Protein AF-A0A0Q7VL52-F1 (afdb_monomer)

pLDDT: mean 94.38, std 5.77, range [57.53, 97.81]

Solvent-accessible surface area (backbone atoms only — not comparable to full-atom values): 4333 Å² total; per-residue (Å²): 81,76,51,75,48,67,36,82,67,70,71,51,45,53,69,38,48,28,30,38,25,51,96,85,42,80,76,50,73,46,35,28,73,36,33,38,38,93,97,39,79,46,66,62,51,44,60,77,38,65,36,33,37,28,32,71,53,87,70,97,81,58,94,84,50,46,77,46,73,46,78,82,129

Foldseek 3Di:
DKDKDAAAADKDFAQFWKFKDDPNDTQDIWGFHWKDAPNDTDGMDHHGGTIITDTPDDGDDDPPIDMDGDDDD

Sequence (73 aa):
MVATGTMRSGVLRVDDDIQVLREGVVQAQTRITGIEMFRKHVKEATVGELAGLLLREKIAVARGDVIRPAPSA

Mean predicted aligned error: 2.87 Å

Structure (mmCIF, N/CA/C/O backbone):
data_AF-A0A0Q7VL52-F1
#
_entry.id   AF-A0A0Q7VL52-F1
#
loop_
_atom_site.group_PDB
_atom_site.id
_atom_site.type_symbol
_atom_site.label_atom_id
_atom_site.label_alt_id
_atom_site.label_comp_id
_atom_site.label_asym_id
_atom_site.label_entity_id
_atom_site.label_seq_id
_atom_site.pdbx_PDB_ins_code
_atom_site.Cartn_x
_atom_site.Cartn_y
_atom_site.Cartn_z
_atom_site.occupancy
_atom_site.B_iso_or_equiv
_atom_site.auth_seq_id
_atom_site.auth_comp_id
_atom_site.auth_asym_id
_atom_site.auth_atom_id
_atom_site.pdbx_PDB_model_num
ATOM 1 N N . MET A 1 1 ? -5.805 -11.170 -0.889 1.00 83.25 1 MET A N 1
ATOM 2 C CA . MET A 1 1 ? -4.385 -11.554 -0.688 1.00 83.25 1 MET A CA 1
ATOM 3 C C . MET A 1 1 ? -3.752 -10.534 0.248 1.00 83.25 1 MET A C 1
ATOM 5 O O . MET A 1 1 ? -4.271 -9.426 0.281 1.00 83.25 1 MET A O 1
ATOM 9 N N . VAL A 1 2 ? -2.699 -10.876 1.000 1.00 91.44 2 VAL A N 1
ATOM 10 C CA . VAL A 1 2 ? -2.042 -9.936 1.928 1.00 91.44 2 VAL A CA 1
ATOM 11 C C . VAL A 1 2 ? -0.602 -9.680 1.495 1.00 91.44 2 VAL A C 1
ATOM 13 O O . VAL A 1 2 ? 0.141 -10.631 1.257 1.00 91.44 2 VAL A O 1
ATOM 16 N N . ALA A 1 3 ? -0.220 -8.408 1.404 1.00 94.50 3 ALA A N 1
ATOM 17 C CA . ALA A 1 3 ? 1.158 -7.971 1.219 1.00 94.50 3 ALA A CA 1
ATOM 18 C C . ALA A 1 3 ? 1.636 -7.259 2.487 1.00 94.50 3 ALA A C 1
ATOM 20 O O . ALA A 1 3 ? 1.050 -6.257 2.885 1.00 94.50 3 ALA A O 1
ATOM 21 N N . THR A 1 4 ? 2.690 -7.765 3.123 1.00 95.50 4 THR A N 1
ATOM 22 C CA . THR A 1 4 ? 3.217 -7.182 4.364 1.00 95.50 4 THR A CA 1
ATOM 23 C C . THR A 1 4 ? 4.480 -6.387 4.084 1.00 95.50 4 THR A C 1
ATOM 25 O O . THR A 1 4 ? 5.394 -6.877 3.420 1.00 95.50 4 THR A O 1
ATOM 28 N N . GLY A 1 5 ? 4.557 -5.177 4.631 1.00 95.19 5 GLY A N 1
ATOM 29 C CA . GLY A 1 5 ? 5.718 -4.311 4.480 1.00 95.19 5 GLY A CA 1
ATOM 30 C C . GLY A 1 5 ? 5.813 -3.253 5.570 1.00 95.19 5 GLY A C 1
ATOM 31 O O . GLY A 1 5 ? 4.884 -3.047 6.350 1.00 95.19 5 GLY A O 1
ATOM 32 N N . THR A 1 6 ? 6.964 -2.587 5.622 1.00 96.75 6 THR A N 1
ATOM 33 C CA . THR A 1 6 ? 7.184 -1.429 6.493 1.00 96.75 6 THR A CA 1
ATOM 34 C C . THR A 1 6 ? 7.084 -0.157 5.671 1.00 96.75 6 THR A C 1
ATOM 36 O O . THR A 1 6 ? 7.776 -0.011 4.660 1.00 96.75 6 THR A O 1
ATOM 39 N N . MET A 1 7 ? 6.256 0.777 6.125 1.00 95.94 7 MET A N 1
ATOM 40 C CA . MET A 1 7 ? 6.120 2.088 5.503 1.00 95.94 7 MET A CA 1
ATOM 41 C C . MET A 1 7 ? 7.404 2.905 5.665 1.00 95.94 7 MET A C 1
ATOM 43 O O . MET A 1 7 ? 7.844 3.184 6.780 1.00 95.94 7 MET A O 1
ATOM 47 N N . ARG A 1 8 ? 8.010 3.302 4.539 1.00 95.56 8 ARG A N 1
ATOM 48 C CA . ARG A 1 8 ? 9.249 4.103 4.512 1.00 95.56 8 ARG A CA 1
ATOM 49 C C . ARG A 1 8 ? 9.003 5.598 4.327 1.00 95.56 8 ARG A C 1
ATOM 51 O O . ARG A 1 8 ? 9.806 6.398 4.793 1.00 95.56 8 ARG A O 1
ATOM 58 N N . SER A 1 9 ? 7.927 5.974 3.643 1.00 95.44 9 SER A N 1
ATOM 59 C CA . SER A 1 9 ? 7.567 7.367 3.378 1.00 95.44 9 SER A CA 1
ATOM 60 C C . SER A 1 9 ? 6.070 7.502 3.100 1.00 95.44 9 SER A C 1
ATOM 62 O O . SER A 1 9 ? 5.432 6.559 2.633 1.00 95.44 9 SER A O 1
ATOM 64 N N . GLY A 1 10 ? 5.521 8.688 3.373 1.00 94.69 10 GLY A N 1
ATOM 65 C CA . GLY A 1 10 ? 4.128 9.019 3.078 1.00 94.69 10 GLY A CA 1
ATOM 66 C C . GLY A 1 10 ? 3.109 8.281 3.949 1.00 94.69 10 GLY A C 1
ATOM 67 O O . GLY A 1 10 ? 3.378 7.926 5.097 1.00 94.69 10 GLY A O 1
ATOM 68 N N . VAL A 1 11 ? 1.920 8.092 3.383 1.00 95.94 11 VAL A N 1
ATOM 69 C CA . VAL A 1 11 ? 0.767 7.436 4.006 1.00 95.94 11 VAL A CA 1
ATOM 70 C C . VAL A 1 11 ? 0.047 6.610 2.942 1.00 95.94 11 VAL A C 1
ATOM 72 O O . VAL A 1 11 ? -0.069 7.060 1.803 1.00 95.94 11 VAL A O 1
ATOM 75 N N . LEU A 1 12 ? -0.414 5.416 3.305 1.00 96.81 12 LEU A N 1
ATOM 76 C CA . LEU A 1 12 ? -1.316 4.602 2.486 1.00 96.81 12 LEU A CA 1
ATOM 77 C C . LEU A 1 12 ? -2.657 4.479 3.192 1.00 96.81 12 LEU A C 1
ATOM 79 O O . LEU A 1 12 ? -2.694 4.351 4.416 1.00 96.81 12 LEU A O 1
ATOM 83 N N . ARG A 1 13 ? -3.745 4.487 2.429 1.00 97.62 13 ARG A N 1
ATOM 84 C CA . ARG A 1 13 ? -5.114 4.393 2.934 1.00 97.62 13 ARG A CA 1
ATOM 85 C C . ARG A 1 13 ? -5.864 3.239 2.299 1.00 97.62 13 ARG A C 1
ATOM 87 O O . ARG A 1 13 ? -5.537 2.760 1.215 1.00 97.62 13 ARG A O 1
ATOM 94 N N . VAL A 1 14 ? -6.895 2.782 3.000 1.00 97.62 14 VAL A N 1
ATOM 95 C CA . VAL A 1 14 ? -7.912 1.930 2.379 1.00 97.62 14 VAL A CA 1
ATOM 96 C C . VAL A 1 14 ? -8.518 2.678 1.187 1.00 97.62 14 VAL A C 1
ATOM 98 O O . VAL A 1 14 ? -8.692 3.891 1.248 1.00 97.62 14 VAL A O 1
ATOM 101 N N . ASP A 1 15 ? -8.811 1.936 0.121 1.00 97.19 15 ASP A N 1
ATOM 102 C CA . ASP A 1 15 ? -9.285 2.402 -1.185 1.00 97.19 15 ASP A CA 1
ATOM 103 C C . ASP A 1 15 ? -8.257 3.111 -2.078 1.00 97.19 15 ASP A C 1
ATOM 105 O O . ASP A 1 15 ? -8.586 3.415 -3.226 1.00 97.19 15 ASP A O 1
ATOM 109 N N . ASP A 1 16 ? -7.003 3.265 -1.640 1.00 97.19 16 ASP A N 1
ATOM 110 C CA . ASP A 1 16 ? -5.942 3.741 -2.530 1.00 97.19 16 ASP A CA 1
ATOM 111 C C . ASP A 1 16 ? -5.687 2.730 -3.659 1.00 97.19 16 ASP A C 1
ATOM 113 O O . ASP A 1 16 ? -5.491 1.527 -3.427 1.00 97.19 16 ASP A O 1
ATOM 117 N N . ASP A 1 17 ? -5.636 3.238 -4.891 1.00 97.25 17 ASP A N 1
ATOM 118 C CA . ASP A 1 17 ? -5.035 2.519 -6.008 1.00 97.25 17 ASP A CA 1
ATOM 119 C C . ASP A 1 17 ? -3.519 2.551 -5.858 1.00 97.25 17 ASP A C 1
ATOM 121 O O . ASP A 1 17 ? -2.905 3.595 -5.630 1.00 97.25 17 ASP A O 1
ATOM 125 N N . ILE A 1 18 ? -2.903 1.385 -5.988 1.00 96.44 18 ILE A N 1
ATOM 126 C CA . ILE A 1 18 ? -1.474 1.181 -5.817 1.00 96.44 18 ILE A CA 1
ATOM 127 C C . ILE A 1 18 ? -0.882 0.455 -7.012 1.00 96.44 18 ILE A C 1
ATOM 129 O O . ILE A 1 18 ? -1.550 -0.285 -7.735 1.00 96.44 18 ILE A O 1
ATOM 133 N N . GLN A 1 19 ? 0.426 0.607 -7.153 1.00 96.94 19 GLN A N 1
ATOM 134 C CA . GLN A 1 19 ? 1.238 -0.199 -8.043 1.00 96.94 19 GLN A CA 1
ATOM 135 C C . GLN A 1 19 ? 2.349 -0.897 -7.267 1.00 96.94 19 GLN A C 1
ATOM 137 O O . GLN A 1 19 ? 2.923 -0.341 -6.326 1.00 96.94 19 GLN A O 1
ATOM 142 N N . VAL A 1 20 ? 2.664 -2.115 -7.696 1.00 96.50 20 VAL A N 1
ATOM 143 C CA . VAL A 1 20 ? 3.787 -2.898 -7.184 1.00 96.50 20 VAL A CA 1
ATOM 144 C C . VAL A 1 20 ? 4.928 -2.804 -8.181 1.00 96.50 20 VAL A C 1
ATOM 146 O O . VAL A 1 20 ? 4.755 -3.106 -9.364 1.00 96.50 20 VAL A O 1
ATOM 149 N N . LEU A 1 21 ? 6.089 -2.365 -7.708 1.00 97.25 21 LEU A N 1
ATOM 150 C CA . LEU A 1 21 ? 7.299 -2.242 -8.503 1.00 97.25 21 LEU A CA 1
ATOM 151 C C . LEU A 1 21 ? 8.324 -3.279 -8.064 1.00 97.25 21 LEU A C 1
ATOM 153 O O . LEU A 1 21 ? 8.576 -3.435 -6.871 1.00 97.25 21 LEU A O 1
ATOM 157 N N . ARG A 1 22 ? 8.986 -3.893 -9.041 1.00 97.00 22 ARG A N 1
ATOM 158 C CA . ARG A 1 22 ? 10.183 -4.713 -8.847 1.00 97.00 22 ARG A CA 1
ATOM 159 C C . ARG A 1 22 ? 11.304 -4.102 -9.663 1.00 97.00 22 ARG A C 1
ATOM 161 O O . ARG A 1 22 ? 11.125 -3.885 -10.856 1.00 97.00 22 ARG A O 1
ATOM 168 N N . GLU A 1 23 ? 12.408 -3.755 -9.005 1.00 95.88 23 GLU A N 1
ATOM 169 C CA . GLU A 1 23 ? 13.574 -3.135 -9.662 1.00 95.88 23 GLU A CA 1
ATOM 170 C C . GLU A 1 23 ? 13.206 -1.887 -10.496 1.00 95.88 23 GLU A C 1
ATOM 172 O O . GLU A 1 23 ? 13.768 -1.617 -11.550 1.00 95.88 23 GLU A O 1
ATOM 177 N N . GLY A 1 24 ? 12.216 -1.117 -10.027 1.00 94.12 24 GLY A N 1
ATOM 178 C CA . GLY A 1 24 ? 11.729 0.091 -10.704 1.00 94.12 24 GLY A CA 1
ATOM 179 C C . GLY A 1 24 ? 10.699 -0.143 -11.816 1.00 94.12 24 GLY A C 1
ATOM 180 O O . GLY A 1 24 ? 10.116 0.827 -12.297 1.00 94.12 24 GLY A O 1
ATOM 181 N N . VAL A 1 25 ? 10.403 -1.393 -12.180 1.00 96.62 25 VAL A N 1
ATOM 182 C CA . VAL A 1 25 ? 9.416 -1.743 -13.213 1.00 96.62 25 VAL A CA 1
ATOM 183 C C . VAL A 1 25 ? 8.074 -2.101 -12.578 1.00 96.62 25 VAL A C 1
AT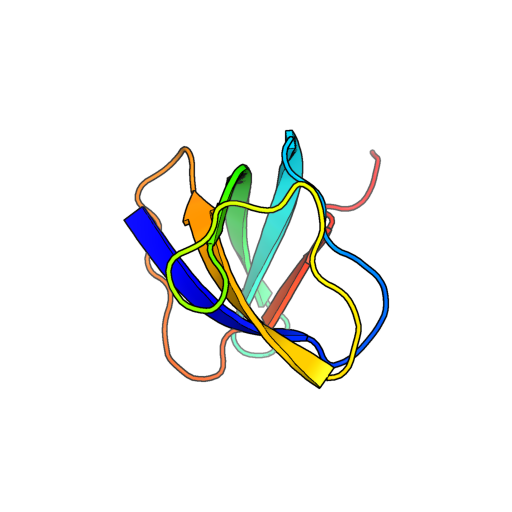OM 185 O O . VAL A 1 25 ? 8.024 -2.893 -11.635 1.00 96.62 25 VAL A O 1
ATOM 188 N N . VAL A 1 26 ? 6.979 -1.547 -13.107 1.00 96.69 26 VAL A N 1
ATOM 189 C CA . VAL A 1 26 ? 5.611 -1.862 -12.661 1.00 96.69 26 VAL A CA 1
ATOM 190 C C . VAL A 1 26 ? 5.261 -3.299 -13.041 1.00 96.69 26 VAL A C 1
ATOM 192 O O . VAL A 1 26 ? 5.261 -3.647 -14.216 1.00 96.69 26 VAL A O 1
ATOM 195 N N . GLN A 1 27 ? 4.950 -4.117 -12.039 1.00 96.62 27 GLN A N 1
ATOM 196 C CA . GLN A 1 27 ? 4.568 -5.521 -12.215 1.00 96.62 27 GLN A CA 1
ATOM 197 C C . GLN A 1 27 ? 3.051 -5.712 -12.189 1.00 96.62 27 GLN A C 1
ATOM 199 O O . GLN A 1 27 ? 2.520 -6.582 -12.872 1.00 96.62 27 GLN A O 1
ATOM 204 N N . ALA A 1 28 ? 2.354 -4.915 -11.377 1.00 95.25 28 ALA A N 1
ATOM 205 C CA . ALA A 1 28 ? 0.908 -4.983 -11.219 1.00 95.25 28 ALA A CA 1
ATOM 206 C C . ALA A 1 28 ? 0.352 -3.671 -10.655 1.00 95.25 28 ALA A C 1
ATOM 208 O O . ALA A 1 28 ? 1.069 -2.919 -9.987 1.00 95.25 28 ALA A O 1
ATOM 209 N N . GLN A 1 29 ? -0.942 -3.446 -10.875 1.00 95.81 29 GLN A N 1
ATOM 210 C CA . GLN A 1 29 ? -1.736 -2.423 -10.200 1.00 95.81 29 GLN A CA 1
ATOM 211 C C . GLN A 1 29 ? -2.936 -3.086 -9.528 1.00 95.81 29 GLN A C 1
ATOM 213 O O . GLN A 1 29 ? -3.428 -4.105 -9.999 1.00 95.81 29 GLN A O 1
ATOM 218 N N . THR A 1 30 ? -3.375 -2.550 -8.397 1.00 96.31 30 THR A N 1
ATOM 219 C CA . THR A 1 30 ? -4.542 -3.045 -7.654 1.00 96.31 30 THR A CA 1
ATOM 220 C C . THR A 1 30 ? -5.011 -1.960 -6.689 1.00 96.31 30 THR A C 1
ATOM 222 O O . THR A 1 30 ? -4.340 -0.952 -6.506 1.00 96.31 30 THR A O 1
ATOM 225 N N . ARG A 1 31 ? -6.126 -2.198 -6.000 1.00 96.94 31 ARG A N 1
ATOM 226 C CA . ARG A 1 31 ? -6.616 -1.361 -4.900 1.00 96.94 31 ARG A CA 1
ATOM 227 C C . ARG A 1 31 ? -6.400 -2.013 -3.535 1.00 96.94 31 ARG A C 1
ATOM 229 O O . ARG A 1 31 ? -6.540 -3.238 -3.412 1.00 96.94 31 ARG A O 1
ATOM 236 N N . ILE A 1 32 ? -6.110 -1.198 -2.521 1.00 97.56 32 ILE A N 1
ATOM 237 C CA . ILE A 1 32 ? -6.112 -1.599 -1.108 1.00 97.56 32 ILE A CA 1
ATOM 238 C C . ILE A 1 32 ? -7.563 -1.713 -0.630 1.00 97.56 32 ILE A C 1
ATOM 240 O O . ILE A 1 32 ? -8.321 -0.755 -0.699 1.00 97.56 32 ILE A O 1
ATOM 244 N N . THR A 1 33 ? -7.961 -2.871 -0.111 1.00 97.75 33 THR A N 1
ATOM 245 C CA . THR A 1 33 ? -9.308 -3.093 0.452 1.00 97.75 33 THR A CA 1
ATOM 246 C C . THR A 1 33 ? -9.324 -3.106 1.976 1.00 97.75 33 THR A C 1
ATOM 248 O O . THR A 1 33 ? -10.387 -3.132 2.585 1.00 97.75 33 THR A O 1
ATOM 251 N N . GLY A 1 34 ? -8.153 -3.129 2.606 1.00 97.44 34 GLY A N 1
ATOM 252 C CA . GLY A 1 34 ? -8.008 -3.139 4.054 1.00 97.44 34 GLY A CA 1
ATOM 253 C C . GLY A 1 34 ? -6.549 -2.991 4.457 1.00 97.44 34 GLY A C 1
ATOM 254 O O . GLY A 1 34 ? -5.648 -3.337 3.691 1.00 97.44 34 GLY A O 1
ATOM 255 N N . ILE A 1 35 ? -6.324 -2.482 5.663 1.00 97.81 35 ILE A N 1
ATOM 256 C CA . ILE A 1 35 ? -4.998 -2.384 6.267 1.00 97.81 35 ILE A CA 1
ATOM 257 C C . ILE A 1 35 ? -5.075 -3.009 7.655 1.00 97.81 35 ILE A C 1
ATOM 259 O O . ILE A 1 35 ? -5.882 -2.601 8.493 1.00 97.81 35 ILE A O 1
ATOM 263 N N . GLU A 1 36 ? -4.225 -3.997 7.893 1.00 95.75 36 GLU A N 1
ATOM 264 C CA . GLU A 1 36 ? -4.092 -4.675 9.174 1.00 95.75 36 GLU A CA 1
ATOM 265 C C . GLU A 1 36 ? -2.759 -4.328 9.831 1.00 95.75 36 GLU A C 1
ATOM 267 O O . GLU A 1 36 ? -1.686 -4.454 9.242 1.00 95.75 36 GLU A O 1
ATOM 272 N N . MET A 1 37 ? -2.824 -3.931 11.096 1.00 94.00 37 MET A N 1
ATOM 273 C CA . MET A 1 37 ? -1.664 -3.653 11.930 1.00 94.00 37 MET A CA 1
ATOM 274 C C . MET A 1 37 ? -1.884 -4.282 13.294 1.00 94.00 37 MET A C 1
ATOM 276 O O . MET A 1 37 ? -2.902 -4.015 13.910 1.00 94.00 37 MET A O 1
ATOM 280 N N . PHE A 1 38 ? -0.954 -5.097 13.795 1.00 84.56 38 PHE A N 1
ATOM 281 C CA . PHE A 1 38 ? -1.007 -5.657 15.157 1.00 84.56 38 PHE A CA 1
ATOM 282 C C . PHE A 1 38 ? -2.420 -6.101 15.612 1.00 84.56 38 PHE A C 1
ATOM 284 O O . PHE A 1 38 ? -2.980 -5.576 16.572 1.00 84.56 38 PHE A O 1
ATOM 291 N N . ARG A 1 39 ? -3.022 -7.057 14.887 1.00 86.38 39 ARG A N 1
ATOM 292 C CA . ARG A 1 39 ? -4.365 -7.618 15.164 1.00 86.38 39 ARG A CA 1
ATOM 293 C C . ARG A 1 39 ? -5.530 -6.608 15.153 1.00 86.38 39 ARG A C 1
ATOM 295 O O . ARG A 1 39 ? -6.617 -6.950 15.609 1.00 86.38 39 ARG A O 1
ATOM 302 N N . LYS A 1 40 ? -5.347 -5.395 14.624 1.00 93.12 40 LYS A N 1
ATOM 303 C CA . LYS A 1 40 ? -6.425 -4.420 14.389 1.00 93.12 40 LYS A CA 1
ATOM 304 C C . LYS A 1 40 ? -6.490 -4.007 12.921 1.00 93.12 40 LYS A C 1
ATOM 306 O O . LYS A 1 40 ? -5.474 -3.961 12.231 1.00 93.12 40 LYS A O 1
ATOM 311 N N . HIS A 1 41 ? -7.697 -3.671 12.477 1.00 95.69 41 HIS A N 1
ATOM 312 C CA . HIS A 1 41 ? -7.921 -3.000 11.202 1.00 95.69 41 HIS A CA 1
ATOM 313 C C . HIS A 1 41 ? -7.783 -1.493 11.397 1.00 95.69 41 HIS A C 1
ATOM 315 O O . HIS A 1 41 ? -8.330 -0.928 12.346 1.00 95.69 41 HIS A O 1
ATOM 321 N N . VAL A 1 42 ? -7.054 -0.846 10.498 1.00 96.75 42 VAL A N 1
ATOM 322 C CA . VAL A 1 42 ? -6.858 0.604 10.488 1.00 96.75 42 VAL A CA 1
ATOM 323 C C . VAL A 1 42 ? -7.246 1.166 9.125 1.00 96.75 42 VAL A C 1
ATOM 325 O O . VAL A 1 42 ? -7.3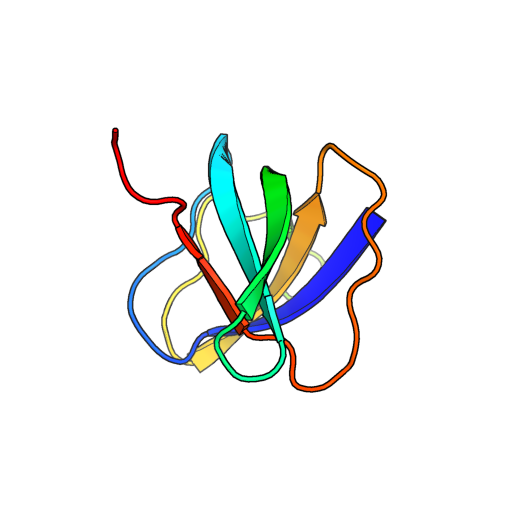39 0.438 8.138 1.00 96.75 42 VAL A O 1
ATOM 328 N N . LYS A 1 43 ? -7.5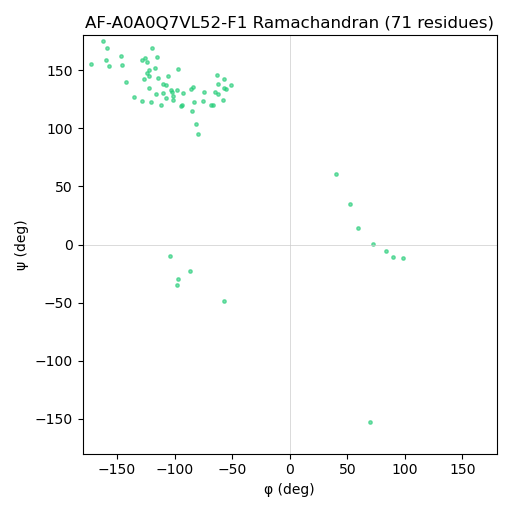16 2.472 9.074 1.00 97.06 43 LYS A N 1
ATOM 329 C CA . LYS A 1 43 ? -7.866 3.159 7.822 1.00 97.06 43 LYS A CA 1
ATOM 330 C C . LYS A 1 43 ? -6.645 3.637 7.045 1.00 97.06 43 LYS A C 1
ATOM 332 O O . LYS A 1 43 ? -6.741 3.830 5.837 1.00 97.06 43 LYS A O 1
ATOM 337 N N . GLU A 1 44 ? -5.525 3.826 7.732 1.00 96.94 44 GLU A N 1
ATOM 338 C CA . GLU A 1 44 ? -4.283 4.311 7.148 1.00 96.94 44 GLU A CA 1
ATOM 339 C C . GLU A 1 44 ? -3.062 3.685 7.825 1.00 96.94 44 GLU A C 1
ATOM 341 O O . GLU A 1 44 ? -3.142 3.267 8.980 1.00 96.94 44 GLU A O 1
ATOM 346 N N . ALA A 1 45 ? -1.959 3.617 7.080 1.00 96.62 45 ALA A N 1
ATOM 347 C CA . ALA A 1 45 ? -0.632 3.239 7.553 1.00 96.62 45 ALA A CA 1
ATOM 348 C C . ALA A 1 45 ? 0.359 4.371 7.268 1.00 96.62 45 ALA A C 1
ATOM 350 O O . ALA A 1 45 ? 0.399 4.922 6.164 1.00 96.62 45 ALA A O 1
ATOM 351 N N . THR A 1 46 ? 1.175 4.693 8.261 1.00 96.12 46 THR A N 1
ATOM 352 C CA . THR A 1 46 ? 2.100 5.827 8.296 1.00 96.12 46 THR A CA 1
ATOM 353 C C . THR A 1 46 ? 3.549 5.363 8.455 1.00 96.12 46 THR A C 1
ATOM 355 O O . THR A 1 46 ? 3.836 4.186 8.669 1.00 96.12 46 THR A O 1
ATOM 358 N N . VAL A 1 47 ? 4.500 6.281 8.280 1.00 97.38 47 VAL A N 1
ATOM 359 C CA . VAL A 1 47 ? 5.940 5.976 8.285 1.00 97.38 47 VAL A CA 1
ATOM 360 C C . VAL A 1 47 ? 6.379 5.264 9.569 1.00 97.38 47 VAL A C 1
ATOM 362 O O . VAL A 1 47 ? 6.062 5.694 10.673 1.00 97.38 47 VAL A O 1
ATOM 365 N N . GLY A 1 48 ? 7.167 4.197 9.414 1.00 95.06 48 GLY A N 1
ATOM 366 C CA . GLY A 1 48 ? 7.687 3.380 10.515 1.00 95.06 48 GLY A CA 1
ATOM 367 C C . GLY A 1 48 ? 6.782 2.212 10.911 1.00 95.06 48 GLY A C 1
ATOM 368 O O . GLY A 1 48 ? 7.221 1.320 11.635 1.00 95.06 48 GLY A O 1
ATOM 369 N N . GLU A 1 49 ? 5.552 2.163 10.403 1.00 94.56 49 GLU A N 1
ATOM 370 C CA . GLU A 1 49 ? 4.595 1.116 10.741 1.00 94.56 49 GLU A CA 1
ATOM 3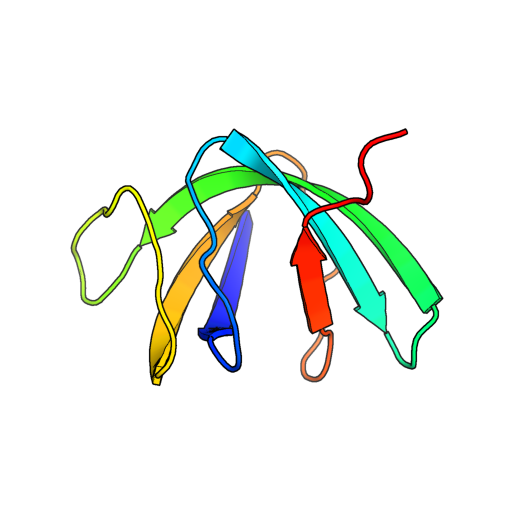71 C C . GLU A 1 49 ? 4.789 -0.142 9.882 1.00 94.56 49 GLU A C 1
ATOM 373 O O . GLU A 1 49 ? 4.970 -0.076 8.662 1.00 94.56 49 GLU A O 1
ATOM 378 N N . LEU A 1 50 ? 4.741 -1.311 10.530 1.00 95.75 50 LEU A N 1
ATOM 379 C CA . LEU A 1 50 ? 4.610 -2.604 9.860 1.00 95.75 50 LEU A CA 1
ATOM 380 C C . LEU A 1 50 ? 3.121 -2.868 9.612 1.00 95.75 50 LEU A C 1
ATOM 382 O O . LEU A 1 50 ? 2.360 -3.050 10.565 1.00 95.75 50 LEU A O 1
ATOM 386 N N . ALA A 1 51 ? 2.725 -2.916 8.343 1.00 96.25 51 ALA A N 1
ATOM 387 C CA . ALA A 1 51 ? 1.337 -3.081 7.935 1.00 96.25 51 ALA A CA 1
ATOM 388 C C . ALA A 1 51 ? 1.174 -4.249 6.955 1.00 96.25 51 ALA A C 1
ATOM 390 O O . ALA A 1 51 ? 2.016 -4.484 6.084 1.00 96.25 51 ALA A O 1
ATOM 391 N N . GLY A 1 52 ? 0.070 -4.978 7.104 1.00 96.62 52 GLY A N 1
ATOM 392 C CA . GLY A 1 52 ? -0.451 -5.913 6.116 1.00 96.62 52 GLY A CA 1
ATOM 393 C C . GLY A 1 52 ? -1.497 -5.217 5.251 1.00 96.62 52 GLY A C 1
ATOM 394 O O . GLY A 1 52 ? -2.520 -4.764 5.755 1.00 96.62 52 GLY A O 1
ATOM 395 N N . LEU A 1 53 ? -1.252 -5.131 3.948 1.00 96.88 53 LEU A N 1
ATOM 396 C CA . LEU A 1 53 ? -2.177 -4.570 2.970 1.00 96.88 53 LEU A CA 1
ATOM 397 C C . LEU A 1 53 ? -3.024 -5.691 2.377 1.00 96.88 53 LEU A C 1
ATOM 399 O O . LEU A 1 53 ? -2.497 -6.618 1.755 1.00 96.88 53 LEU A O 1
ATOM 403 N N . LEU A 1 54 ? -4.338 -5.598 2.547 1.00 96.69 54 LEU A N 1
ATOM 404 C CA . LEU A 1 54 ? -5.286 -6.481 1.886 1.00 96.69 54 LEU A CA 1
ATOM 405 C C . LEU A 1 54 ? -5.538 -5.93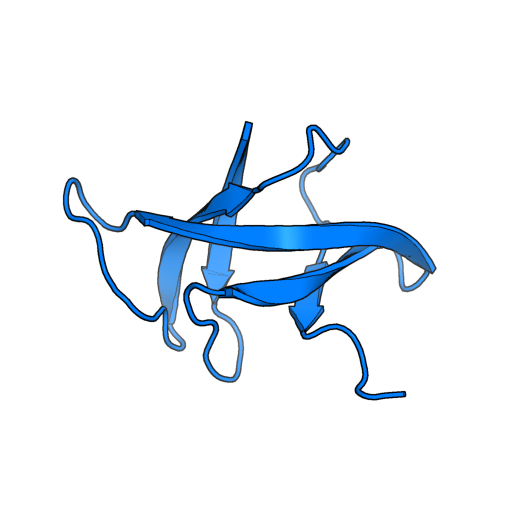3 0.485 1.00 96.69 54 LEU A C 1
ATOM 407 O O . LEU A 1 54 ? -5.936 -4.781 0.323 1.00 96.69 54 LEU A O 1
ATOM 411 N N . LEU A 1 55 ? -5.287 -6.762 -0.524 1.00 96.38 55 LEU A N 1
ATOM 412 C CA . LEU A 1 55 ? -5.366 -6.371 -1.929 1.00 96.38 55 LEU A CA 1
ATOM 413 C C . LEU A 1 55 ? -6.595 -6.987 -2.597 1.00 96.38 55 LEU A C 1
ATOM 415 O O . LEU A 1 55 ? -6.875 -8.178 -2.394 1.00 96.38 55 LEU A O 1
ATOM 419 N N . ARG A 1 56 ? -7.283 -6.172 -3.411 1.00 95.94 56 ARG A N 1
ATOM 420 C CA . ARG A 1 56 ? -8.454 -6.571 -4.210 1.00 95.94 56 ARG A CA 1
ATOM 421 C C . ARG A 1 56 ? -8.127 -7.738 -5.136 1.00 95.94 56 ARG A C 1
ATOM 423 O O . ARG A 1 56 ? -8.861 -8.724 -5.162 1.00 95.94 56 ARG A O 1
ATOM 430 N N . GLU A 1 57 ? -7.027 -7.629 -5.873 1.00 91.56 57 GLU A N 1
ATOM 431 C CA . GLU A 1 57 ? -6.582 -8.656 -6.807 1.00 91.56 57 GLU A CA 1
ATOM 432 C C . GLU A 1 57 ? -5.515 -9.565 -6.188 1.00 91.56 57 GLU A C 1
ATOM 434 O O . GLU A 1 57 ? -4.738 -9.178 -5.308 1.00 91.56 57 GLU A O 1
ATOM 439 N N . LYS A 1 58 ? -5.472 -10.818 -6.650 1.00 91.25 58 LYS A N 1
ATOM 440 C CA . LYS A 1 58 ? -4.372 -11.732 -6.334 1.00 91.25 58 LYS A CA 1
ATOM 441 C C . LYS A 1 58 ? -3.214 -11.414 -7.281 1.00 91.25 58 LYS A C 1
ATOM 443 O O . LYS A 1 58 ? -3.264 -11.802 -8.441 1.00 91.25 58 LYS A O 1
ATOM 448 N N . ILE A 1 59 ? -2.188 -10.729 -6.783 1.00 92.06 59 ILE A N 1
ATOM 449 C CA . ILE A 1 59 ? -1.002 -10.336 -7.561 1.00 92.06 59 ILE A CA 1
ATOM 450 C C . ILE A 1 59 ? 0.269 -10.992 -7.005 1.00 92.06 59 ILE A C 1
ATOM 452 O O . ILE A 1 59 ? 0.362 -11.297 -5.822 1.00 92.06 59 ILE A O 1
ATOM 456 N N . ALA A 1 60 ? 1.282 -11.228 -7.831 1.00 91.19 60 ALA A N 1
ATOM 457 C CA . ALA A 1 60 ? 2.523 -11.837 -7.353 1.00 91.19 60 ALA A CA 1
ATOM 458 C C . ALA A 1 60 ? 3.422 -10.792 -6.665 1.00 91.19 60 ALA A C 1
ATOM 460 O O . ALA A 1 60 ? 4.192 -10.104 -7.332 1.00 91.19 60 ALA A O 1
ATOM 461 N N . VAL A 1 61 ? 3.341 -10.687 -5.335 1.00 93.88 61 VAL A N 1
ATOM 462 C CA . VAL A 1 61 ? 4.246 -9.844 -4.532 1.00 93.88 61 VAL A CA 1
ATOM 463 C C . VAL A 1 61 ? 5.437 -10.671 -4.058 1.00 93.88 61 VAL A C 1
ATOM 465 O O . VAL A 1 61 ? 5.261 -11.748 -3.488 1.00 93.88 61 VAL A O 1
ATOM 468 N N . ALA A 1 62 ? 6.647 -10.160 -4.265 1.00 94.38 62 ALA A N 1
ATOM 469 C CA . ALA A 1 62 ? 7.887 -10.753 -3.783 1.00 94.38 62 ALA A CA 1
ATOM 470 C C . ALA A 1 62 ? 8.587 -9.853 -2.760 1.00 94.38 62 ALA A C 1
ATOM 472 O O . ALA A 1 62 ? 8.359 -8.646 -2.666 1.00 94.38 62 ALA A O 1
ATOM 473 N N . ARG A 1 63 ? 9.489 -10.456 -1.982 1.00 94.00 63 ARG A N 1
ATOM 474 C CA . ARG A 1 63 ? 10.341 -9.709 -1.057 1.00 94.00 63 ARG A CA 1
ATOM 475 C C . ARG A 1 63 ? 11.235 -8.750 -1.845 1.00 94.00 63 ARG A C 1
ATOM 477 O O . ARG A 1 63 ? 11.944 -9.176 -2.747 1.00 94.00 63 ARG A O 1
ATOM 484 N N . GLY A 1 64 ? 11.240 -7.484 -1.436 1.00 94.88 64 GLY A N 1
ATOM 485 C CA . GLY A 1 64 ? 11.997 -6.422 -2.102 1.00 94.88 64 GLY A CA 1
ATOM 486 C C . GLY A 1 64 ? 11.156 -5.576 -3.055 1.00 94.88 64 GLY A C 1
ATOM 487 O O . GLY A 1 64 ? 11.610 -4.503 -3.444 1.00 94.88 64 GLY A O 1
ATOM 488 N N . ASP A 1 65 ? 9.929 -6.001 -3.368 1.00 97.38 65 ASP A N 1
ATOM 489 C CA . ASP A 1 65 ? 9.002 -5.170 -4.128 1.00 97.38 65 ASP A CA 1
ATOM 490 C C . ASP A 1 65 ? 8.643 -3.897 -3.348 1.00 97.38 65 ASP A C 1
ATOM 492 O O . ASP A 1 65 ? 8.535 -3.886 -2.116 1.00 97.38 65 ASP A O 1
ATOM 496 N N . VAL A 1 66 ? 8.442 -2.811 -4.090 1.00 97.19 66 VAL A N 1
ATOM 497 C CA . VAL A 1 66 ? 8.043 -1.508 -3.561 1.00 97.19 66 VAL A CA 1
ATOM 498 C C . VAL A 1 66 ? 6.589 -1.256 -3.927 1.00 97.19 66 VAL A C 1
ATOM 500 O O . VAL A 1 66 ? 6.222 -1.299 -5.099 1.00 97.1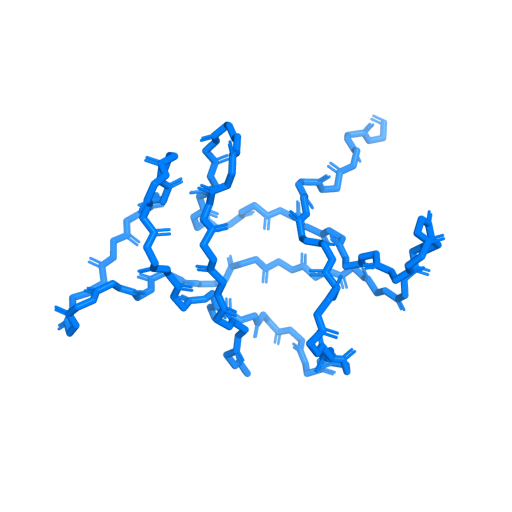9 66 VAL A O 1
ATOM 503 N N 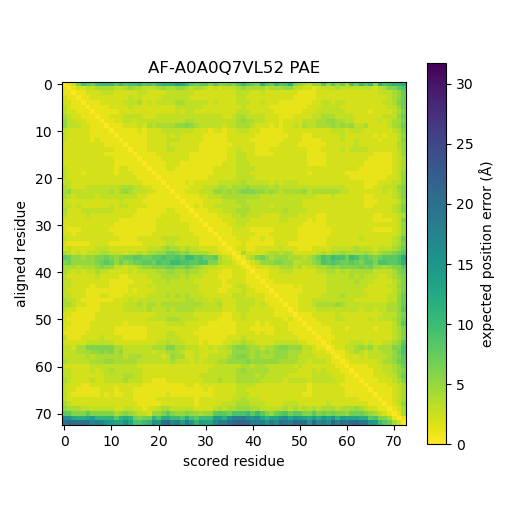. ILE A 1 67 ? 5.769 -0.954 -2.924 1.00 96.56 67 ILE A N 1
ATOM 504 C CA . ILE A 1 67 ? 4.371 -0.559 -3.101 1.00 96.56 67 ILE A CA 1
ATOM 505 C C . ILE A 1 67 ? 4.272 0.954 -2.941 1.00 96.56 67 ILE A C 1
ATOM 507 O O . ILE A 1 67 ? 4.794 1.511 -1.975 1.00 96.56 67 ILE A O 1
ATOM 511 N N . ARG A 1 68 ? 3.597 1.620 -3.877 1.00 96.56 68 ARG A N 1
ATOM 512 C CA . ARG A 1 68 ? 3.291 3.054 -3.792 1.00 96.56 68 ARG A CA 1
ATOM 513 C C . ARG A 1 68 ? 1.936 3.353 -4.438 1.00 96.56 68 ARG A C 1
ATOM 515 O O . ARG A 1 68 ? 1.492 2.531 -5.245 1.00 96.56 68 ARG A O 1
ATOM 522 N N . PRO A 1 69 ? 1.317 4.509 -4.146 1.00 96.06 69 PRO A N 1
ATOM 523 C CA . PRO A 1 69 ? 0.128 4.951 -4.863 1.00 96.06 69 PRO A CA 1
ATOM 524 C C . PRO A 1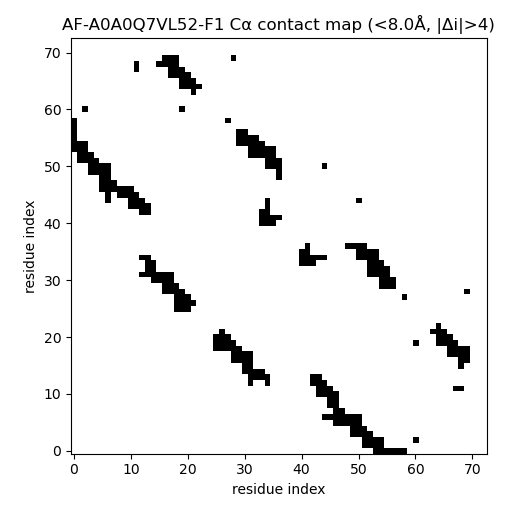 69 ? 0.349 4.908 -6.377 1.00 96.06 69 PRO A C 1
ATOM 526 O O . PRO A 1 69 ? 1.422 5.276 -6.871 1.00 96.06 69 PRO A O 1
ATOM 529 N N . ALA A 1 70 ? -0.649 4.417 -7.105 1.00 93.19 70 ALA A N 1
ATOM 530 C CA . ALA A 1 70 ? -0.670 4.529 -8.550 1.00 93.19 70 ALA A CA 1
ATOM 531 C C . ALA A 1 70 ? -0.705 6.026 -8.910 1.00 93.19 70 ALA A C 1
ATOM 533 O O . ALA A 1 70 ? -1.382 6.802 -8.228 1.00 93.19 70 ALA A O 1
ATOM 534 N N . PRO A 1 71 ? 0.055 6.468 -9.924 1.00 86.75 71 PRO A N 1
ATOM 535 C CA . PRO A 1 71 ? -0.028 7.846 -10.377 1.00 86.75 71 PRO A CA 1
ATOM 536 C C . PRO A 1 71 ? -1.471 8.156 -10.777 1.00 86.75 71 PRO A C 1
ATOM 538 O O . PRO A 1 71 ? -2.115 7.364 -11.466 1.00 86.75 71 PRO A O 1
ATOM 541 N N . SER A 1 72 ? -1.971 9.306 -10.333 1.00 74.06 72 SER A N 1
ATOM 542 C CA . SER A 1 72 ? -3.183 9.889 -10.900 1.00 74.06 72 SER A CA 1
ATOM 543 C C . SER A 1 72 ? -2.923 10.090 -12.393 1.00 74.06 72 SER A C 1
ATOM 545 O O . SER A 1 72 ? -1.901 10.685 -12.744 1.00 74.06 72 SER A O 1
ATOM 547 N N . ALA A 1 73 ? -3.779 9.525 -13.245 1.00 57.53 73 ALA A N 1
ATOM 548 C CA . ALA A 1 73 ? -3.750 9.812 -14.676 1.00 57.53 73 ALA A CA 1
ATOM 549 C C . ALA A 1 73 ? -3.976 11.308 -14.938 1.00 57.53 73 ALA A C 1
ATOM 551 O O . ALA A 1 73 ? -4.715 11.936 -14.142 1.00 57.53 73 ALA A O 1
#

Secondary structure (DSSP, 8-state):
-EEEEE--SSEEETT-EEEEEETTEEEEEEEEEEEEETTEEESEEETT-EEEEEESS-----TT-EEEEPPP-

Nearest PDB structures (foldseek):
  7vok-assembly3_C  TM=9.075E-01  e=4.546E-04  Mycobacterium tuberculosis
  7unv-assembly1_x  TM=9.318E-01  e=3.040E-03  Pseudomonas aeruginosa PAO1
  7unu-assembly1_x  TM=9.050E-01  e=3.040E-03  Pseudomonas aeruginosa PAO1
  6o9k-assembly1_z  TM=8.982E-01  e=3.389E-03  Escherichia coli
  7po2-assembly1_7  TM=9.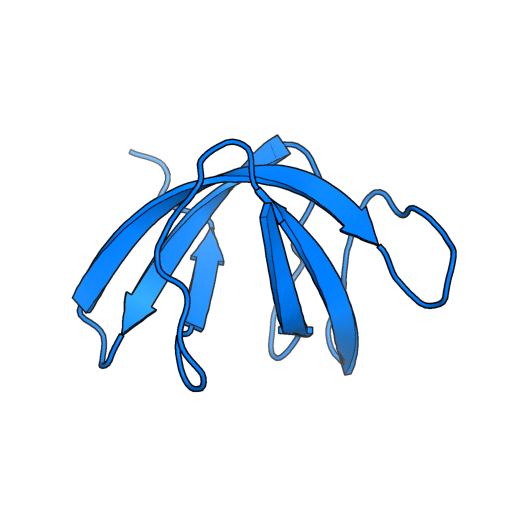019E-01  e=7.651E-03  Homo sapiens

Radius of gyration: 11.2 Å; Cα contacts (8 Å, |Δi|>4): 153; chains: 1; bounding box: 23×22×30 Å